Protein AF-A0A9P4GXM2-F1 (afdb_monomer)

Mean predicted aligned error: 8.44 Å

Secondary structure (DSSP, 8-state):
---------TTS-EEEE--SSEEETTS-EEEEEE---SSEEEEEEEEEETTEEEEEEEEEEEEE--SEEEE---TTSPP-SS-EEEEEEETTT--EEEPPPBEEE--GGGTT-----------

Organism: NCBI:txid210430

Radius of gyration: 17.6 Å; Cα contacts (8 Å, |Δi|>4): 258; chains: 1; bounding box: 32×28×76 Å

Solvent-accessible surface area (backbone atoms only — not comparable to full-atom values): 7229 Å² total; per-residue (Å²): 133,82,81,78,68,81,75,70,77,71,69,52,47,49,45,70,30,61,64,71,38,68,46,48,29,55,34,81,40,73,37,29,34,47,61,53,56,90,50,35,27,29,33,34,36,31,39,39,55,94,96,57,66,41,84,73,48,76,77,43,69,74,35,77,46,72,33,64,48,80,44,59,43,57,72,82,58,72,74,45,71,56,39,33,35,41,38,40,32,34,74,79,82,70,48,65,35,64,33,48,44,18,11,33,34,81,53,74,77,39,75,80,71,75,80,73,82,84,77,85,85,84,137

Foldseek 3Di:
DDPPDPPPPLQEFAWPPDDLEADEALDKDKTFTDQSDQAFKWKWKWFDDPPDIDTDGTQDDRHGSPGIDIGHHHLPDDFDRFGMKMKMARPPPRDIDIDHTGGHDYDCSSVPVPDDDPPDDDD

Sequence (123 aa):
MGSTVAQWDSSVNHINRPLNEGVPACKAFGISWQPTSNNSVSLTLLRGQLGNNVVVEDLATHIPNSGVFFWTPSATLEADVALYLIQINDDVINQYSYSAQFGISKGPECNGMSTFPASASAT

pLDDT: mean 86.67, std 16.82, range [43.81, 98.5]

Nearest PDB structures (foldseek):
  3qb7-assembly2_C  TM=6.284E-01  e=2.392E-02  Homo sapiens
  3qaz-assembly3_I  TM=5.761E-01  e=4.155E-02  Homo sapiens
  4hkb-assembly5_H  TM=4.730E-01  e=3.456E-02  Homo sapiens
  3qaz-assembly6_R  TM=5.681E-01  e=1.179E-01  Homo sapiens
  5k3x-assembly1_A  TM=4.445E-01  e=1.372E+00  Sinorhizobium meliloti 1021

Structure (mmCIF, N/CA/C/O backbone):
data_AF-A0A9P4GXM2-F1
#
_entry.id   AF-A0A9P4GXM2-F1
#
loop_
_atom_site.group_PDB
_atom_site.id
_atom_site.type_symbol
_atom_site.label_atom_id
_atom_site.label_alt_id
_atom_site.label_comp_id
_atom_site.label_asym_id
_atom_site.label_entity_id
_atom_site.label_seq_id
_atom_site.pdbx_PDB_ins_code
_atom_site.Cartn_x
_atom_site.Cartn_y
_atom_site.Cartn_z
_atom_site.occupancy
_atom_site.B_iso_or_equiv
_atom_site.auth_seq_id
_atom_site.auth_comp_id
_atom_site.auth_asym_id
_atom_site.auth_atom_id
_atom_site.pdbx_PDB_model_num
ATOM 1 N N . MET A 1 1 ? -4.743 10.860 -42.071 1.00 44.31 1 MET A N 1
ATOM 2 C CA . MET A 1 1 ? -4.041 11.575 -40.987 1.00 44.31 1 MET A CA 1
ATOM 3 C C . MET A 1 1 ? -4.446 10.870 -39.710 1.00 44.31 1 MET A C 1
ATOM 5 O O . MET A 1 1 ? -5.626 10.883 -39.388 1.00 44.31 1 MET A O 1
ATOM 9 N N . GLY A 1 2 ? -3.532 10.074 -39.151 1.00 43.81 2 GLY A N 1
ATOM 10 C CA . GLY A 1 2 ? -3.833 9.117 -38.089 1.00 43.81 2 GLY A CA 1
ATOM 11 C C . GLY A 1 2 ? -4.299 9.827 -36.828 1.00 43.81 2 GLY A C 1
ATOM 12 O O . GLY A 1 2 ? -3.663 10.776 -36.380 1.00 43.81 2 GLY A O 1
ATOM 13 N N . SER A 1 3 ? -5.427 9.376 -36.295 1.00 46.41 3 SER A N 1
ATOM 14 C CA . SER A 1 3 ? -5.936 9.785 -34.997 1.00 46.41 3 SER A CA 1
ATOM 15 C C . SER A 1 3 ? -4.891 9.444 -33.938 1.00 46.41 3 SER A C 1
ATOM 17 O O . SER A 1 3 ? -4.677 8.274 -33.628 1.00 46.41 3 SER A O 1
A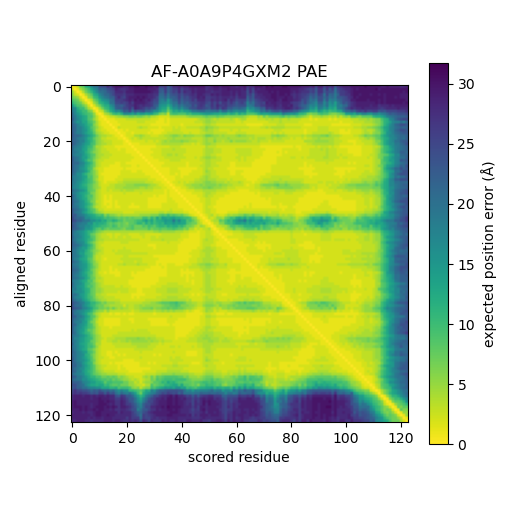TOM 19 N N . THR A 1 4 ? -4.222 10.463 -33.404 1.00 49.31 4 THR A N 1
ATOM 20 C CA . THR A 1 4 ? -3.421 10.349 -32.188 1.00 49.31 4 THR A CA 1
ATOM 21 C C . THR A 1 4 ? -4.388 10.049 -31.052 1.00 49.31 4 THR A C 1
ATOM 23 O O . THR A 1 4 ? -4.954 10.956 -30.444 1.00 49.31 4 THR A O 1
ATOM 26 N N . VAL A 1 5 ? -4.654 8.767 -30.805 1.00 53.03 5 VAL A N 1
ATOM 27 C CA . VAL A 1 5 ? -5.203 8.358 -29.517 1.00 53.03 5 VAL A CA 1
ATOM 28 C C . VAL A 1 5 ? -4.189 8.813 -28.479 1.00 53.03 5 VAL A C 1
ATOM 30 O O . VAL A 1 5 ? -3.000 8.526 -28.614 1.00 53.03 5 VAL A O 1
ATOM 33 N N . ALA A 1 6 ? -4.637 9.602 -27.504 1.00 46.78 6 ALA A N 1
ATOM 34 C CA . ALA A 1 6 ? -3.842 9.893 -26.327 1.00 46.78 6 ALA A CA 1
ATOM 35 C C . ALA A 1 6 ? -3.369 8.542 -25.785 1.00 46.78 6 ALA A C 1
ATOM 37 O O . ALA A 1 6 ? -4.177 7.712 -25.364 1.00 46.78 6 ALA A O 1
ATOM 38 N N . GLN A 1 7 ? -2.073 8.286 -25.931 1.00 45.31 7 GLN A N 1
ATOM 39 C CA . GLN A 1 7 ? -1.412 7.119 -25.393 1.00 45.31 7 GLN A CA 1
ATOM 40 C C . GLN A 1 7 ? -1.469 7.336 -23.884 1.00 45.31 7 GLN A C 1
ATOM 42 O O . GLN A 1 7 ? -0.640 8.056 -23.335 1.00 45.31 7 GLN A O 1
ATOM 47 N N . TRP A 1 8 ? -2.537 6.847 -23.244 1.00 46.28 8 TRP A N 1
ATOM 48 C CA . TRP A 1 8 ? -2.595 6.748 -21.793 1.00 46.28 8 TRP A CA 1
ATOM 49 C C . TRP A 1 8 ? -1.273 6.127 -21.381 1.00 46.28 8 TRP A C 1
ATOM 51 O O . TRP A 1 8 ? -0.924 5.066 -21.895 1.00 46.28 8 TRP A O 1
ATOM 61 N N . ASP A 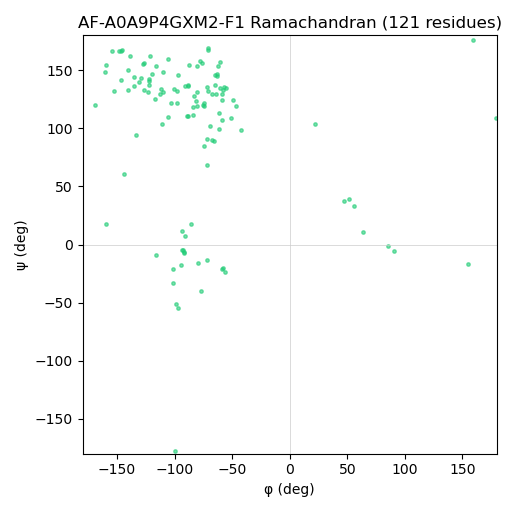1 9 ? -0.514 6.863 -20.580 1.00 55.72 9 ASP A N 1
ATOM 62 C CA . ASP A 1 9 ? 0.745 6.444 -19.993 1.00 55.72 9 ASP A CA 1
ATOM 63 C C . ASP A 1 9 ? 0.598 4.994 -19.503 1.00 55.72 9 ASP A C 1
ATOM 65 O O . ASP A 1 9 ? 0.019 4.721 -18.455 1.00 55.72 9 ASP A O 1
ATOM 69 N N . SER A 1 10 ? 1.073 4.047 -20.310 1.00 61.25 10 SER A N 1
ATOM 70 C CA . SER A 1 10 ? 1.103 2.626 -19.980 1.00 61.25 10 SER A CA 1
ATOM 71 C C . SER A 1 10 ? 2.362 2.281 -19.182 1.00 61.25 10 SER A C 1
ATOM 73 O O . SER A 1 10 ? 2.778 1.126 -19.168 1.00 61.25 10 SER A O 1
ATOM 75 N N . SER A 1 11 ? 3.020 3.287 -18.607 1.00 72.81 11 SER A N 1
ATOM 76 C CA . SER A 1 11 ? 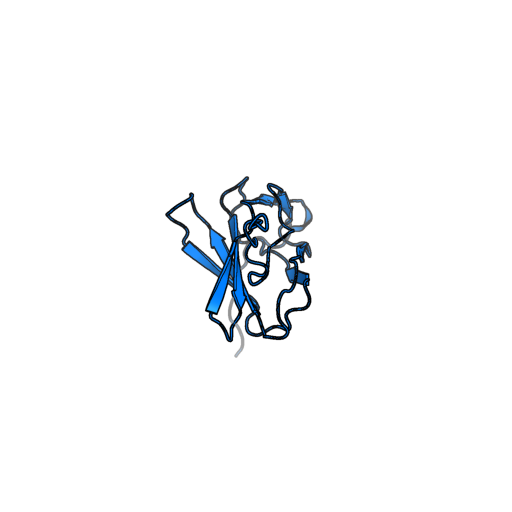4.311 3.187 -17.929 1.00 72.81 11 SER A CA 1
ATOM 77 C C . SER A 1 11 ? 4.142 3.162 -16.410 1.00 72.81 11 SER A C 1
ATOM 79 O O . SER A 1 11 ? 5.001 2.612 -15.725 1.00 72.81 11 SER A O 1
ATOM 81 N N . VAL A 1 12 ? 3.014 3.649 -15.880 1.00 88.31 12 VAL A N 1
ATOM 82 C CA . VAL A 1 12 ? 2.725 3.645 -14.438 1.00 88.31 12 VAL A CA 1
ATOM 83 C C . VAL A 1 12 ? 2.037 2.368 -13.945 1.00 88.31 12 VAL A C 1
ATOM 85 O O . VAL A 1 12 ? 1.068 1.881 -14.528 1.00 88.31 12 VAL A O 1
ATOM 88 N N . ASN A 1 13 ? 2.486 1.869 -12.793 1.00 93.19 13 ASN A N 1
ATOM 89 C CA . ASN A 1 13 ? 1.871 0.733 -12.106 1.00 93.19 13 ASN A CA 1
ATOM 90 C C . ASN A 1 13 ? 0.524 1.144 -11.478 1.00 93.19 13 ASN A C 1
ATOM 92 O O . ASN A 1 13 ? 0.478 1.630 -10.349 1.00 93.19 13 ASN A O 1
ATOM 96 N N . HIS A 1 14 ? -0.583 0.989 -12.207 1.00 95.31 14 HIS A N 1
ATOM 97 C CA . HIS A 1 14 ? -1.902 1.434 -11.745 1.00 95.31 14 HIS A CA 1
ATOM 98 C C . HIS A 1 14 ? -2.468 0.499 -10.667 1.00 95.31 14 HIS A C 1
ATOM 100 O O . HIS A 1 14 ? -2.696 -0.682 -10.927 1.00 95.31 14 HIS A O 1
ATOM 106 N N . ILE A 1 15 ? -2.725 1.030 -9.469 1.00 96.69 15 ILE A N 1
ATOM 107 C CA . ILE A 1 15 ? -3.288 0.268 -8.346 1.00 96.69 15 ILE A CA 1
ATOM 108 C C . ILE A 1 15 ? -4.785 0.020 -8.571 1.00 96.69 15 ILE A C 1
ATOM 110 O O . ILE A 1 15 ? -5.582 0.949 -8.651 1.00 96.69 15 ILE A O 1
ATOM 114 N N . ASN A 1 16 ? -5.174 -1.254 -8.625 1.00 96.12 16 ASN A N 1
ATOM 115 C CA . ASN A 1 16 ? -6.556 -1.701 -8.804 1.00 96.12 16 ASN A CA 1
ATOM 116 C C . ASN A 1 16 ? -7.270 -1.994 -7.482 1.00 96.12 16 ASN A C 1
ATOM 118 O O . ASN A 1 16 ? -8.489 -2.122 -7.482 1.00 96.12 16 ASN A O 1
ATOM 122 N N . ARG A 1 17 ? -6.534 -2.167 -6.377 1.00 97.25 17 ARG A N 1
ATOM 123 C CA . ARG A 1 17 ? -7.104 -2.410 -5.049 1.00 97.25 17 ARG A CA 1
ATOM 124 C C . ARG A 1 17 ? -6.157 -1.902 -3.962 1.00 97.25 17 ARG A C 1
ATOM 126 O O . ARG A 1 17 ? -4.974 -2.251 -4.027 1.00 97.25 17 ARG A O 1
ATOM 133 N N . PRO A 1 18 ? -6.635 -1.139 -2.962 1.00 96.50 18 PRO A N 1
ATOM 134 C CA . PRO A 1 18 ? -8.035 -0.874 -2.582 1.00 96.50 18 PRO A CA 1
ATOM 135 C C . PRO A 1 18 ? -8.786 0.151 -3.450 1.00 96.50 18 PRO A C 1
ATOM 137 O O . PRO A 1 18 ? -8.174 0.990 -4.108 1.00 96.50 18 PRO A O 1
ATOM 140 N N . LEU A 1 19 ? -10.127 0.077 -3.430 1.00 92.94 19 LEU A N 1
ATOM 141 C CA . LEU A 1 19 ? -11.039 0.976 -4.159 1.00 92.94 19 LEU A CA 1
ATOM 142 C C . LEU A 1 19 ? 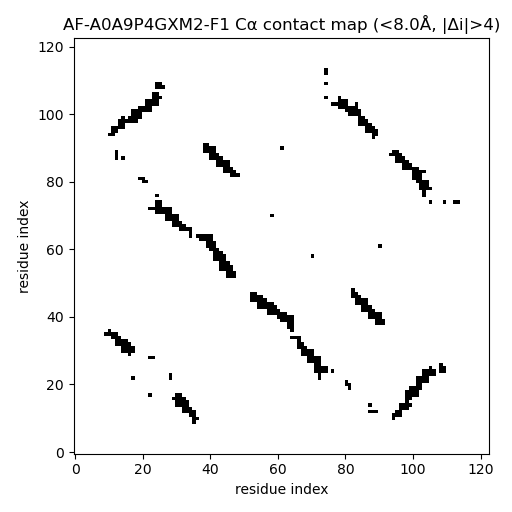-12.188 1.479 -3.274 1.00 92.94 19 LEU A C 1
ATOM 144 O O . LEU A 1 19 ? -13.221 0.816 -3.198 1.00 92.94 19 LEU A O 1
ATOM 148 N N . ASN A 1 20 ? -12.042 2.656 -2.650 1.00 91.75 20 ASN A N 1
ATOM 149 C CA . ASN A 1 20 ? -13.100 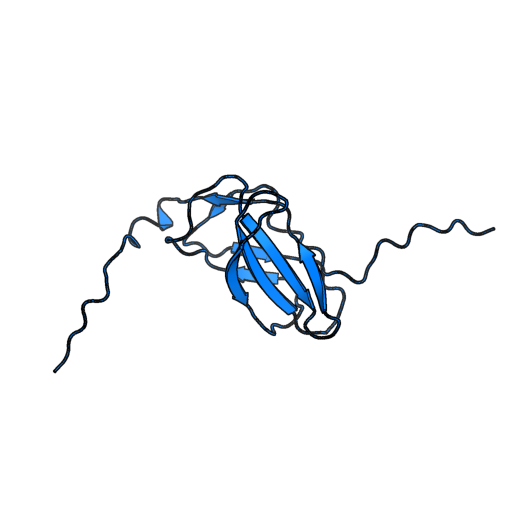3.290 -1.840 1.00 91.75 20 ASN A CA 1
ATOM 150 C C . ASN A 1 20 ? -13.771 2.306 -0.858 1.00 91.75 20 ASN A C 1
ATOM 152 O O . ASN A 1 20 ? -14.988 2.323 -0.672 1.00 91.75 20 ASN A O 1
ATOM 156 N N . GLU A 1 21 ? -12.977 1.399 -0.283 1.00 94.50 21 GLU A N 1
ATOM 157 C CA . GLU A 1 21 ? -13.443 0.286 0.545 1.00 94.50 21 GLU A CA 1
ATOM 158 C C . GLU A 1 21 ? -12.840 0.347 1.952 1.00 94.50 21 GLU A C 1
ATOM 160 O O . GLU A 1 21 ? -11.841 1.025 2.197 1.00 94.50 21 GLU A O 1
ATOM 165 N N . GLY A 1 22 ? -13.452 -0.378 2.887 1.00 95.69 22 GLY A N 1
ATOM 166 C CA . GLY A 1 22 ? -12.888 -0.597 4.213 1.00 95.69 22 GLY A CA 1
ATOM 167 C C . GLY A 1 22 ? -11.905 -1.764 4.190 1.00 95.69 22 GLY A C 1
ATOM 168 O O . GLY A 1 22 ? -12.311 -2.917 4.043 1.00 95.69 22 GLY A O 1
ATOM 169 N N . VAL A 1 23 ? -10.618 -1.479 4.364 1.00 96.81 23 VAL A N 1
ATOM 170 C CA . VAL A 1 23 ? -9.572 -2.493 4.510 1.00 96.81 23 VAL A CA 1
ATOM 171 C C . VAL A 1 23 ? -9.561 -2.985 5.966 1.00 96.81 23 VAL A C 1
ATOM 173 O O . VAL A 1 23 ? -9.437 -2.165 6.880 1.00 96.81 23 VAL A O 1
ATOM 176 N N . PRO A 1 24 ? -9.718 -4.296 6.223 1.00 96.19 24 PRO A N 1
ATOM 177 C CA . PRO A 1 24 ? -9.821 -4.816 7.582 1.00 96.19 24 PRO A CA 1
ATOM 178 C C . PRO A 1 24 ? -8.457 -4.812 8.274 1.00 96.19 24 PRO A C 1
ATOM 180 O O . PRO A 1 24 ? -7.517 -5.464 7.819 1.00 96.19 24 PRO A O 1
ATOM 183 N N . ALA A 1 25 ? -8.357 -4.114 9.401 1.00 96.31 25 ALA A N 1
ATOM 184 C CA . ALA A 1 25 ? -7.209 -4.240 10.285 1.00 96.31 25 ALA A CA 1
ATOM 185 C C . ALA A 1 25 ? -7.104 -5.667 10.840 1.00 96.31 25 ALA A C 1
ATOM 187 O O . ALA A 1 25 ? -8.094 -6.386 10.952 1.00 96.31 25 ALA A O 1
ATOM 188 N N . CYS A 1 26 ? -5.888 -6.079 11.193 1.00 95.25 26 CYS A N 1
ATOM 189 C CA . CYS A 1 26 ? -5.590 -7.386 11.784 1.00 95.25 26 CYS A CA 1
ATOM 190 C C . CYS A 1 26 ? -5.893 -8.592 10.873 1.00 95.25 26 CYS A C 1
ATOM 192 O O . CYS A 1 26 ? -5.827 -9.737 11.320 1.00 95.25 26 CYS A O 1
ATOM 194 N N . LYS A 1 27 ? -6.186 -8.361 9.587 1.00 94.56 27 LYS A N 1
ATOM 195 C CA . LYS A 1 27 ? -6.447 -9.405 8.596 1.00 94.56 27 LYS A CA 1
ATOM 196 C C . LYS A 1 27 ? -5.629 -9.164 7.333 1.00 94.56 27 LYS A C 1
ATOM 198 O O . LYS A 1 27 ? -5.510 -8.036 6.871 1.00 94.56 27 LYS A O 1
ATOM 203 N N . ALA A 1 28 ? -5.100 -10.242 6.758 1.00 96.75 28 ALA A N 1
ATOM 204 C CA . ALA A 1 28 ? -4.385 -10.162 5.493 1.00 96.75 28 ALA A CA 1
ATOM 205 C C . ALA A 1 28 ? -5.290 -9.585 4.391 1.00 96.75 28 ALA A C 1
ATOM 207 O O . ALA A 1 28 ? -6.407 -10.059 4.156 1.00 96.75 28 ALA A O 1
ATOM 208 N N . PHE A 1 29 ? -4.772 -8.578 3.704 1.00 97.56 29 PHE A N 1
ATOM 209 C CA . PHE A 1 29 ? -5.404 -7.863 2.615 1.00 97.56 29 PHE A CA 1
ATOM 210 C C . PHE A 1 29 ? -4.481 -7.870 1.396 1.00 97.56 29 PHE A C 1
ATOM 212 O O . PHE A 1 29 ? -3.284 -7.607 1.505 1.00 97.56 29 PHE A O 1
ATOM 219 N N . GLY A 1 30 ? -5.044 -8.197 0.233 1.00 98.12 30 GLY A N 1
ATOM 220 C CA . GLY A 1 30 ? -4.321 -8.180 -1.035 1.00 98.12 30 GLY A CA 1
ATOM 221 C C . GLY A 1 30 ? -4.399 -6.802 -1.681 1.00 98.12 30 GLY A C 1
ATOM 222 O O . GLY A 1 30 ? -5.461 -6.408 -2.161 1.00 98.12 30 GLY A O 1
ATOM 223 N N . ILE A 1 31 ? -3.271 -6.103 -1.714 1.00 98.44 31 ILE A N 1
ATOM 224 C CA . ILE A 1 31 ? -3.054 -4.919 -2.545 1.00 98.44 31 ILE A CA 1
ATOM 225 C C . ILE A 1 31 ? -2.720 -5.421 -3.948 1.00 98.44 31 ILE A C 1
ATOM 227 O O . ILE A 1 31 ? -1.880 -6.308 -4.090 1.00 98.44 31 ILE A O 1
ATOM 231 N N . SER A 1 32 ? -3.369 -4.878 -4.976 1.00 98.12 32 SER A N 1
ATOM 232 C CA . SER A 1 32 ? -3.152 -5.315 -6.360 1.00 98.12 32 SER A CA 1
ATOM 233 C C . SER A 1 32 ? -3.018 -4.144 -7.315 1.00 98.12 32 SER A C 1
ATOM 235 O O . SER A 1 32 ? -3.733 -3.150 -7.178 1.00 98.12 32 SER A O 1
ATOM 237 N N . TRP A 1 33 ? -2.156 -4.291 -8.311 1.00 97.38 33 TRP A N 1
ATOM 238 C CA . TRP A 1 33 ? -1.902 -3.303 -9.355 1.00 97.38 33 TRP A CA 1
ATOM 239 C C . TRP A 1 33 ? -1.595 -3.996 -10.683 1.00 97.38 33 TRP A C 1
ATOM 241 O O . TRP A 1 33 ? -1.330 -5.196 -10.714 1.00 97.38 33 TRP A O 1
ATOM 251 N N . GLN A 1 34 ? -1.603 -3.232 -11.773 1.00 96.62 34 GLN A N 1
ATOM 252 C CA . GLN A 1 34 ? -1.173 -3.683 -13.092 1.00 96.62 34 GLN A CA 1
ATOM 253 C C . GLN A 1 34 ? 0.335 -3.421 -13.259 1.00 96.62 34 GLN A C 1
ATOM 255 O O . GLN A 1 34 ? 0.716 -2.254 -13.364 1.00 96.62 34 GLN A O 1
ATOM 260 N N . PRO A 1 35 ? 1.201 -4.452 -13.303 1.00 95.31 35 PRO A N 1
ATOM 261 C CA . PRO A 1 35 ? 2.626 -4.262 -13.559 1.00 95.31 35 PRO A CA 1
ATOM 262 C C . PRO A 1 35 ? 2.874 -3.710 -14.962 1.00 95.31 35 PRO A C 1
ATOM 264 O O . PRO A 1 35 ? 2.285 -4.196 -15.934 1.00 95.31 35 PRO A O 1
ATOM 267 N N . THR A 1 36 ? 3.776 -2.738 -15.076 1.00 94.38 36 THR A N 1
ATOM 268 C CA . THR A 1 36 ? 4.188 -2.132 -16.356 1.00 94.38 36 THR A CA 1
ATOM 269 C C . THR A 1 36 ? 5.662 -2.364 -16.699 1.00 94.38 36 THR A C 1
ATOM 271 O O . THR A 1 36 ? 6.082 -2.089 -17.823 1.00 94.38 36 THR A O 1
ATOM 274 N N . SER A 1 37 ? 6.453 -2.900 -15.764 1.00 91.69 37 SER A N 1
ATOM 275 C CA . SER A 1 37 ? 7.895 -3.131 -15.904 1.00 91.69 37 SER A CA 1
ATOM 276 C C . SER A 1 37 ? 8.343 -4.387 -15.142 1.00 91.69 37 SER A C 1
ATOM 278 O O . SER A 1 37 ? 7.626 -4.891 -14.279 1.00 91.69 37 SER A O 1
ATOM 280 N N . ASN A 1 38 ? 9.562 -4.861 -15.420 1.00 93.44 38 ASN A N 1
ATOM 281 C CA . ASN A 1 38 ? 10.222 -5.917 -14.636 1.00 93.44 38 ASN A CA 1
ATOM 282 C C . ASN A 1 38 ? 11.094 -5.358 -13.495 1.00 93.44 38 ASN A C 1
ATOM 284 O O . ASN A 1 38 ? 11.853 -6.109 -12.880 1.00 93.44 38 ASN A O 1
ATOM 288 N N . ASN A 1 39 ? 11.043 -4.047 -13.247 1.00 95.06 39 ASN A N 1
ATOM 289 C CA . ASN A 1 39 ? 11.813 -3.419 -12.178 1.00 95.06 39 ASN A CA 1
ATOM 290 C C . ASN A 1 39 ? 11.242 -3.817 -10.812 1.00 95.06 39 ASN A C 1
ATOM 292 O O . ASN A 1 39 ? 10.140 -4.358 -10.718 1.00 95.06 39 ASN A O 1
ATOM 296 N N . SER A 1 40 ? 11.981 -3.547 -9.742 1.00 97.38 40 SER A N 1
ATOM 297 C CA . SER A 1 40 ? 11.412 -3.637 -8.402 1.00 97.38 40 SER A CA 1
ATOM 298 C C . SER A 1 40 ? 10.516 -2.435 -8.109 1.00 97.38 40 SER A C 1
ATOM 300 O O . SER A 1 40 ? 10.654 -1.367 -8.716 1.00 97.38 40 SER A O 1
ATOM 302 N N . VAL A 1 41 ? 9.588 -2.628 -7.177 1.00 98.19 41 VAL A N 1
ATOM 303 C CA . VAL A 1 41 ? 8.694 -1.578 -6.696 1.00 98.19 41 VAL A CA 1
ATOM 304 C C . VAL A 1 41 ? 8.739 -1.470 -5.179 1.00 98.19 41 VAL A C 1
ATOM 306 O O . VAL A 1 41 ? 9.009 -2.444 -4.471 1.00 98.19 41 VAL A O 1
ATOM 309 N N . SER A 1 42 ? 8.391 -0.286 -4.689 1.00 98.44 42 SER A N 1
ATOM 310 C CA . SER A 1 42 ? 8.201 0.002 -3.270 1.00 98.44 42 SER A CA 1
ATOM 311 C C . SER A 1 42 ? 6.786 0.530 -3.026 1.00 98.44 42 SER A C 1
ATOM 313 O O . SER A 1 42 ? 6.245 1.281 -3.841 1.00 98.44 42 SER A O 1
ATOM 315 N N . LEU A 1 43 ? 6.172 0.104 -1.922 1.00 98.50 43 LEU A N 1
ATOM 316 C CA . LEU A 1 43 ? 4.809 0.440 -1.514 1.00 98.50 43 LEU A CA 1
ATOM 317 C C . LEU A 1 43 ? 4.854 1.215 -0.199 1.00 98.50 43 LEU A C 1
ATOM 319 O O . LEU A 1 43 ? 5.356 0.703 0.801 1.00 98.50 43 LEU A O 1
ATOM 323 N N . THR A 1 44 ? 4.254 2.399 -0.177 1.00 98.31 44 THR A N 1
ATOM 324 C CA . THR A 1 44 ? 4.188 3.256 1.013 1.00 98.31 44 THR A CA 1
ATOM 325 C C . THR A 1 44 ? 2.734 3.564 1.346 1.00 98.31 44 THR A C 1
ATOM 327 O O . THR A 1 44 ? 1.950 3.958 0.478 1.00 98.31 44 THR A O 1
ATOM 330 N N . LEU A 1 45 ? 2.366 3.393 2.615 1.00 98.06 45 LEU A N 1
ATOM 331 C CA . LEU A 1 45 ? 1.075 3.802 3.148 1.00 98.06 45 LEU A CA 1
ATOM 332 C C . LEU A 1 45 ? 1.122 5.282 3.513 1.00 98.06 45 LEU A C 1
ATOM 334 O O . LEU A 1 45 ? 1.981 5.732 4.274 1.00 98.06 45 LEU A O 1
ATOM 338 N N . LEU A 1 46 ? 0.151 6.028 3.008 1.00 96.62 46 LEU A N 1
ATOM 339 C CA . LEU A 1 46 ? -0.049 7.436 3.302 1.00 96.62 46 LEU A CA 1
ATOM 340 C C . LEU A 1 46 ? -1.387 7.634 4.014 1.00 96.62 46 LEU A C 1
ATOM 342 O O . LEU A 1 46 ? -2.337 6.873 3.805 1.00 96.62 46 LEU A O 1
ATOM 346 N N . ARG A 1 47 ? -1.485 8.701 4.809 1.00 94.56 47 ARG A N 1
ATOM 347 C CA . ARG A 1 47 ? -2.755 9.171 5.365 1.00 94.56 47 ARG A CA 1
ATOM 348 C C . ARG A 1 47 ? -2.877 10.682 5.247 1.00 94.56 47 ARG A C 1
ATOM 350 O O . ARG A 1 47 ? -1.932 11.405 5.552 1.00 94.56 47 ARG A O 1
ATOM 357 N N . GLY A 1 48 ? -4.047 11.162 4.850 1.00 89.12 48 GLY A N 1
ATOM 358 C CA . GLY A 1 48 ? -4.354 12.584 4.824 1.00 89.12 48 GLY A CA 1
ATOM 359 C C . GLY A 1 48 ? -5.500 12.948 3.892 1.00 89.12 48 GLY A C 1
ATOM 360 O O . GLY A 1 48 ? -6.080 12.117 3.192 1.00 89.12 48 GLY A O 1
ATOM 361 N N . GLN A 1 49 ? -5.842 14.233 3.914 1.00 82.19 49 GLN A N 1
ATOM 362 C CA . GLN A 1 49 ? -6.742 14.819 2.928 1.00 82.19 49 GLN A CA 1
ATOM 363 C C . GLN A 1 49 ? -5.964 15.115 1.643 1.00 82.19 49 GLN A C 1
ATOM 365 O O . GLN A 1 49 ? -4.758 15.364 1.683 1.00 82.19 49 GLN A O 1
ATOM 370 N N . LEU A 1 50 ? -6.660 15.129 0.501 1.00 72.94 50 LEU A N 1
ATOM 371 C CA . LEU A 1 50 ? -6.051 15.445 -0.793 1.00 72.94 50 LEU A CA 1
ATOM 372 C C . LEU A 1 50 ? -5.217 16.734 -0.707 1.00 72.94 50 LEU A C 1
ATOM 374 O O . LEU A 1 50 ? -5.718 17.782 -0.306 1.00 72.94 50 LEU A O 1
ATOM 378 N N . GLY A 1 51 ? -3.938 16.637 -1.078 1.00 74.50 51 GLY A N 1
ATOM 379 C CA . GLY A 1 51 ? -2.981 17.747 -1.027 1.00 74.50 51 GLY A CA 1
ATOM 380 C C . GLY A 1 51 ? -2.194 17.885 0.282 1.00 74.50 51 GLY A C 1
ATOM 381 O O . GLY A 1 51 ? -1.280 18.701 0.333 1.00 74.50 51 GLY A O 1
ATOM 382 N N . ASN A 1 52 ? -2.493 17.091 1.316 1.00 85.88 52 ASN A N 1
ATOM 383 C CA . ASN A 1 52 ? -1.756 17.080 2.583 1.00 85.88 52 ASN A CA 1
ATOM 384 C C . ASN A 1 52 ? -1.669 15.658 3.167 1.00 85.88 52 ASN A C 1
ATOM 386 O O . ASN A 1 52 ? -2.197 15.368 4.242 1.00 85.88 52 ASN A O 1
ATOM 390 N N . ASN A 1 53 ? -1.039 14.760 2.410 1.00 88.50 53 ASN A N 1
ATOM 391 C CA . ASN A 1 53 ? -0.802 13.384 2.831 1.00 88.50 53 ASN A CA 1
ATOM 392 C C . ASN A 1 53 ? 0.548 13.272 3.543 1.00 88.50 53 ASN A C 1
ATOM 394 O O . ASN A 1 53 ? 1.548 13.801 3.059 1.00 88.50 53 ASN A O 1
ATOM 398 N N . VAL A 1 54 ? 0.581 12.537 4.651 1.00 94.12 54 VAL A N 1
ATOM 399 C CA . VAL A 1 54 ? 1.812 12.177 5.362 1.00 94.12 54 VAL A CA 1
ATOM 400 C C . VAL A 1 54 ? 2.100 10.691 5.206 1.00 94.12 54 VAL A C 1
ATOM 402 O O . VAL A 1 54 ? 1.178 9.879 5.099 1.00 94.12 54 VAL A O 1
ATOM 405 N N . VAL A 1 55 ? 3.384 10.336 5.202 1.00 95.88 55 VAL A N 1
ATOM 406 C CA . VAL A 1 55 ? 3.818 8.936 5.241 1.00 95.88 55 VAL A CA 1
ATOM 407 C C . VAL A 1 55 ? 3.463 8.342 6.599 1.00 95.88 55 VAL A C 1
ATOM 409 O O . VAL A 1 55 ? 3.768 8.932 7.634 1.00 95.88 55 VAL A O 1
ATOM 412 N N . VAL A 1 56 ? 2.803 7.185 6.581 1.00 96.38 56 VAL A N 1
ATOM 413 C CA . VAL A 1 56 ? 2.452 6.415 7.780 1.00 96.38 56 VAL A CA 1
ATOM 414 C C . VAL A 1 56 ? 3.478 5.314 8.007 1.00 96.38 56 VAL A C 1
ATOM 416 O O . VAL A 1 56 ? 4.064 5.241 9.082 1.00 96.38 56 VAL A O 1
ATOM 419 N N . GLU A 1 57 ? 3.696 4.472 6.998 1.00 96.62 57 GLU A N 1
ATOM 420 C CA . GLU A 1 57 ? 4.664 3.375 7.033 1.00 96.62 57 GLU A CA 1
ATOM 421 C C . GLU A 1 57 ? 5.042 2.932 5.614 1.00 96.62 57 GLU A C 1
ATOM 423 O O . GLU A 1 57 ? 4.253 3.074 4.677 1.00 96.62 57 GLU A O 1
ATOM 428 N N . ASP A 1 58 ? 6.232 2.354 5.466 1.00 97.94 58 ASP A N 1
ATOM 429 C CA . ASP A 1 58 ? 6.603 1.616 4.261 1.00 97.94 58 ASP A CA 1
ATOM 430 C C . ASP A 1 58 ? 6.083 0.183 4.376 1.00 97.94 58 ASP A C 1
ATOM 432 O O . ASP A 1 58 ? 6.455 -0.563 5.282 1.00 97.94 58 ASP A O 1
ATOM 436 N N . LEU A 1 59 ? 5.201 -0.203 3.455 1.00 98.00 59 LEU A N 1
ATOM 437 C CA . LEU A 1 59 ? 4.582 -1.527 3.435 1.00 98.00 59 LEU A CA 1
ATOM 438 C C . LEU A 1 59 ? 5.550 -2.583 2.904 1.00 98.00 59 LEU A C 1
ATOM 440 O O . LEU A 1 59 ? 5.582 -3.711 3.394 1.00 98.00 59 LEU A O 1
ATOM 444 N N . ALA A 1 60 ? 6.315 -2.213 1.879 1.00 97.88 60 ALA A N 1
ATOM 445 C CA . ALA A 1 60 ? 7.336 -3.046 1.270 1.00 97.88 60 ALA A CA 1
ATOM 446 C C . ALA A 1 60 ? 8.324 -2.182 0.485 1.00 97.88 60 ALA A C 1
ATOM 448 O O . ALA A 1 60 ? 7.935 -1.178 -0.110 1.00 97.88 60 ALA A O 1
ATOM 449 N N . THR A 1 61 ? 9.579 -2.612 0.418 1.00 97.81 61 THR A N 1
ATOM 450 C CA . THR A 1 61 ? 10.618 -1.955 -0.381 1.00 97.81 61 THR A CA 1
ATOM 451 C C . THR A 1 61 ? 11.333 -2.972 -1.259 1.00 97.81 61 THR A C 1
ATOM 453 O O . THR A 1 61 ? 11.536 -4.117 -0.848 1.00 97.81 61 THR A O 1
ATOM 456 N N . HIS A 1 62 ? 11.695 -2.564 -2.478 1.00 97.62 62 HIS A N 1
ATOM 457 C CA . HIS A 1 62 ? 12.446 -3.383 -3.435 1.00 97.62 62 HIS A CA 1
ATOM 458 C C . HIS A 1 62 ? 11.853 -4.779 -3.695 1.00 97.62 62 HIS A C 1
ATOM 460 O O . HIS A 1 62 ? 12.583 -5.764 -3.844 1.00 97.62 62 HIS A O 1
ATOM 466 N N . ILE A 1 63 ? 10.524 -4.883 -3.770 1.00 98.12 63 ILE A N 1
ATOM 467 C CA . ILE A 1 63 ? 9.853 -6.151 -4.073 1.00 98.12 63 ILE A CA 1
ATOM 468 C C . ILE A 1 63 ? 9.717 -6.361 -5.585 1.00 98.12 63 ILE A C 1
ATOM 470 O O . ILE A 1 63 ? 9.656 -5.389 -6.341 1.00 98.12 63 ILE A O 1
ATOM 474 N N . PRO A 1 64 ? 9.622 -7.616 -6.061 1.00 97.81 64 PRO A N 1
ATOM 475 C CA . PRO A 1 64 ? 9.291 -7.882 -7.455 1.00 97.81 64 PRO A CA 1
ATOM 476 C C . PRO A 1 64 ? 7.959 -7.232 -7.845 1.00 97.81 64 PRO A C 1
ATOM 478 O O . PRO A 1 64 ? 6.966 -7.366 -7.122 1.00 97.81 64 PRO A O 1
ATOM 481 N N . ASN A 1 65 ? 7.916 -6.596 -9.019 1.00 96.56 65 ASN A N 1
ATOM 482 C CA . ASN A 1 65 ? 6.705 -6.015 -9.598 1.00 96.56 65 ASN A CA 1
ATOM 483 C C . ASN A 1 65 ? 5.733 -7.103 -10.098 1.00 96.56 65 ASN A C 1
ATOM 485 O O . ASN A 1 65 ? 5.542 -7.318 -11.291 1.00 96.56 65 ASN A O 1
ATOM 489 N N . SER A 1 66 ? 5.162 -7.850 -9.156 1.00 96.69 66 SER A N 1
ATOM 490 C CA . SER A 1 66 ? 4.350 -9.047 -9.409 1.00 96.69 66 SER A CA 1
ATOM 491 C C . SER A 1 66 ? 2.850 -8.769 -9.549 1.00 96.69 66 SER A C 1
ATOM 493 O O . SER A 1 66 ? 2.094 -9.673 -9.896 1.00 96.69 66 SER A O 1
ATOM 495 N N . GLY A 1 67 ? 2.412 -7.534 -9.285 1.00 97.12 67 GLY A N 1
ATOM 496 C CA . GLY A 1 67 ? 1.007 -7.120 -9.366 1.00 97.12 67 GLY A CA 1
ATOM 497 C C . GLY A 1 67 ? 0.189 -7.400 -8.107 1.00 97.12 67 GLY A C 1
ATOM 498 O O . GLY A 1 67 ? -0.993 -7.058 -8.062 1.00 97.12 67 GLY A O 1
ATOM 499 N N . VAL A 1 68 ? 0.788 -8.008 -7.079 1.00 98.00 68 VAL A N 1
ATOM 500 C CA . VAL A 1 68 ? 0.118 -8.285 -5.807 1.00 98.00 68 VAL A CA 1
ATOM 501 C C . VAL A 1 68 ? 1.081 -8.200 -4.627 1.00 98.00 68 VAL A C 1
ATOM 503 O O . VAL A 1 68 ? 2.226 -8.642 -4.694 1.00 98.00 68 VAL A O 1
ATOM 506 N N . PHE A 1 69 ? 0.594 -7.664 -3.513 1.00 98.38 69 PHE A N 1
ATOM 507 C CA . PHE A 1 69 ? 1.277 -7.675 -2.227 1.00 98.38 69 PHE A CA 1
ATOM 508 C C . PHE A 1 69 ? 0.265 -7.927 -1.110 1.00 98.38 69 PHE A C 1
ATOM 510 O O . PHE A 1 69 ? -0.802 -7.314 -1.081 1.00 98.38 69 PHE A O 1
ATOM 517 N N . PHE A 1 70 ? 0.589 -8.835 -0.191 1.00 98.12 70 PHE A N 1
ATOM 518 C CA . PHE A 1 70 ? -0.255 -9.106 0.968 1.00 98.12 70 PHE A CA 1
ATOM 519 C C . PHE A 1 70 ? 0.258 -8.344 2.178 1.00 98.12 70 PHE A C 1
ATOM 521 O O . PHE A 1 70 ? 1.380 -8.550 2.633 1.00 98.12 70 PHE A O 1
ATOM 528 N N . TRP A 1 71 ? -0.610 -7.507 2.724 1.00 97.31 71 TRP A N 1
ATOM 529 C CA . TRP A 1 71 ? -0.353 -6.698 3.902 1.00 97.31 71 TRP A CA 1
ATOM 530 C C . TRP A 1 71 ? -1.391 -7.013 4.971 1.00 97.31 71 TRP A C 1
ATOM 532 O O . TRP A 1 71 ? -2.556 -7.244 4.661 1.00 97.31 71 TRP A O 1
ATOM 542 N N . THR A 1 72 ? -0.979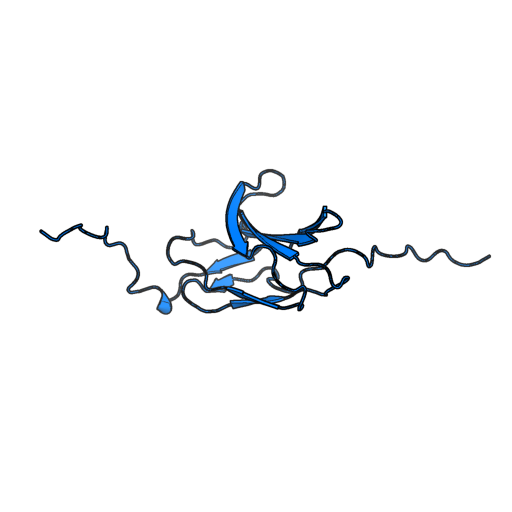 -7.031 6.234 1.00 97.31 72 THR A N 1
ATOM 543 C CA . THR A 1 72 ? -1.903 -7.125 7.370 1.00 97.31 72 THR A CA 1
ATOM 544 C C . THR A 1 72 ? -1.871 -5.785 8.098 1.00 97.31 72 THR A C 1
ATOM 546 O O . THR A 1 72 ? -0.894 -5.530 8.803 1.00 97.31 72 THR A O 1
ATOM 549 N N . PRO A 1 73 ? -2.890 -4.918 7.937 1.00 96.50 73 PRO A N 1
ATOM 550 C CA . PRO A 1 73 ? -2.892 -3.611 8.578 1.00 96.50 73 PRO A CA 1
ATOM 551 C C . PRO A 1 73 ? -2.847 -3.746 10.097 1.00 96.50 73 PRO A C 1
ATOM 553 O O . PRO A 1 73 ? -3.585 -4.544 10.683 1.00 96.50 73 PRO A O 1
ATOM 556 N N . SER A 1 74 ? -1.991 -2.957 10.743 1.00 94.69 74 SER A N 1
ATOM 557 C CA . SER A 1 74 ? -1.837 -3.003 12.196 1.00 94.69 74 SER A CA 1
ATOM 558 C C . SER A 1 74 ? -3.114 -2.562 12.919 1.00 94.69 74 SER A C 1
ATOM 560 O O . SER A 1 74 ? -3.794 -1.619 12.510 1.00 94.69 74 SER A O 1
ATOM 562 N N . ALA A 1 75 ? -3.386 -3.176 14.075 1.00 93.12 75 ALA A N 1
ATOM 563 C CA . ALA A 1 75 ? -4.443 -2.743 14.990 1.00 93.12 75 ALA A CA 1
ATOM 564 C C . ALA A 1 75 ? -4.251 -1.295 15.486 1.00 93.12 75 ALA A C 1
ATOM 566 O O . ALA A 1 75 ? -5.208 -0.669 15.950 1.00 93.12 75 ALA A O 1
ATOM 567 N N . THR A 1 76 ? -3.023 -0.767 15.412 1.00 92.94 76 THR A N 1
ATOM 568 C CA . THR A 1 76 ? -2.667 0.599 15.824 1.00 92.94 76 THR A CA 1
ATOM 569 C C . THR A 1 76 ? -3.037 1.662 14.795 1.00 92.94 76 THR A C 1
ATOM 571 O O . THR A 1 76 ? -3.089 2.834 15.158 1.00 92.94 76 THR A O 1
ATOM 574 N N . LEU A 1 77 ? -3.330 1.287 13.543 1.00 94.44 77 LEU A N 1
ATOM 575 C CA . LEU A 1 77 ? -3.808 2.235 12.537 1.00 94.44 77 LEU A CA 1
ATOM 576 C C . LEU A 1 77 ? -5.149 2.826 12.970 1.00 94.44 77 LEU A C 1
ATOM 578 O O . LEU A 1 77 ? -5.965 2.161 13.615 1.00 94.44 77 LEU A O 1
ATOM 582 N N . GLU A 1 78 ? -5.375 4.094 12.653 1.00 93.00 78 GLU A N 1
ATOM 583 C CA . GLU A 1 78 ? -6.620 4.765 12.999 1.00 93.00 78 GLU A CA 1
ATOM 584 C C . GLU A 1 78 ? -7.755 4.229 12.124 1.00 93.00 78 GLU A C 1
ATOM 586 O O . GLU A 1 78 ? -7.584 4.035 10.922 1.00 93.00 78 GLU A O 1
ATOM 591 N N . ALA A 1 79 ? -8.911 3.956 12.732 1.00 93.88 79 ALA A N 1
ATOM 592 C CA . ALA A 1 79 ? -10.085 3.572 11.961 1.00 93.88 79 ALA A CA 1
ATOM 593 C C . ALA A 1 79 ? -10.607 4.796 11.204 1.00 93.88 79 ALA A C 1
ATOM 595 O O . ALA A 1 79 ? -10.763 5.864 11.793 1.00 93.88 79 ALA A O 1
ATOM 596 N N . ASP A 1 80 ? -10.880 4.636 9.915 1.00 92.25 80 ASP A N 1
ATOM 597 C CA . ASP A 1 80 ? -11.270 5.734 9.035 1.00 92.25 80 ASP A CA 1
ATOM 598 C C . ASP A 1 80 ? -12.100 5.207 7.859 1.00 92.25 80 ASP A C 1
ATOM 600 O O . ASP A 1 80 ? -12.135 4.001 7.608 1.00 92.25 80 ASP A O 1
ATOM 604 N N . VAL A 1 81 ? -12.752 6.106 7.124 1.00 89.81 81 VAL A N 1
ATOM 605 C CA . VAL A 1 81 ? -13.582 5.778 5.960 1.00 89.81 81 VAL A CA 1
ATOM 606 C C . VAL A 1 81 ? -12.854 6.054 4.639 1.00 89.81 81 VAL A C 1
ATOM 608 O O . VAL A 1 81 ? -13.094 5.329 3.677 1.00 89.81 81 VAL A O 1
ATOM 611 N N . ALA A 1 82 ? -11.984 7.071 4.561 1.00 90.88 82 ALA A N 1
ATOM 612 C CA . ALA A 1 82 ? -11.411 7.517 3.283 1.00 90.88 82 ALA A CA 1
ATOM 613 C C . ALA A 1 82 ? -10.101 8.337 3.372 1.00 90.88 82 ALA A C 1
ATOM 615 O O . ALA A 1 82 ? -9.758 9.029 2.416 1.00 90.88 82 ALA A O 1
ATOM 616 N N . LEU A 1 83 ? -9.360 8.322 4.483 1.00 93.81 83 LEU A N 1
ATOM 617 C CA . LEU A 1 83 ? -8.115 9.101 4.596 1.00 93.81 83 LEU A CA 1
ATOM 618 C C . LEU A 1 83 ? -6.839 8.348 4.205 1.00 93.81 83 LEU A C 1
ATOM 620 O O . LEU A 1 83 ? -5.776 8.965 4.207 1.00 93.81 83 LEU A O 1
ATOM 624 N N . TYR A 1 84 ? -6.902 7.056 3.884 1.00 96.44 84 TYR A N 1
ATOM 625 C CA . TYR A 1 84 ? -5.715 6.283 3.515 1.00 96.44 84 TYR A CA 1
ATOM 626 C C . TYR A 1 84 ? -5.530 6.185 2.005 1.00 96.44 84 TYR A C 1
ATOM 628 O O . TYR A 1 84 ? -6.494 6.107 1.243 1.00 96.44 84 TYR A O 1
ATOM 636 N N . LEU A 1 85 ? -4.267 6.172 1.589 1.00 95.75 85 LEU A N 1
ATOM 637 C CA . LEU A 1 85 ? -3.812 6.022 0.210 1.00 95.75 85 LEU A CA 1
ATOM 638 C C . LEU A 1 85 ? -2.571 5.128 0.200 1.00 95.75 85 LEU A C 1
ATOM 640 O O . LEU A 1 85 ? -1.785 5.139 1.145 1.00 95.75 85 LEU A O 1
ATOM 644 N N . ILE A 1 86 ? -2.368 4.386 -0.882 1.00 97.19 86 ILE A N 1
ATOM 645 C CA . ILE A 1 86 ? -1.118 3.668 -1.137 1.00 97.19 86 ILE A CA 1
ATOM 646 C C . ILE A 1 86 ? -0.408 4.357 -2.293 1.00 97.19 86 ILE A C 1
ATOM 648 O O . ILE A 1 86 ? -1.016 4.609 -3.334 1.00 97.19 86 ILE A O 1
ATOM 652 N N . GLN A 1 87 ? 0.875 4.643 -2.106 1.00 97.06 87 GLN A N 1
ATOM 653 C CA . GLN A 1 87 ? 1.788 5.016 -3.176 1.00 97.06 87 GLN A CA 1
ATOM 654 C C . GLN A 1 87 ? 2.571 3.777 -3.601 1.00 97.06 87 GLN A C 1
ATOM 656 O O . GLN A 1 87 ? 3.120 3.077 -2.753 1.00 97.06 87 GLN A O 1
ATOM 661 N N . ILE A 1 88 ? 2.654 3.531 -4.904 1.00 97.81 88 ILE A N 1
ATOM 662 C CA . ILE A 1 88 ? 3.599 2.577 -5.489 1.00 97.81 88 ILE A CA 1
ATOM 663 C C . ILE A 1 88 ? 4.635 3.352 -6.294 1.00 97.81 88 ILE A C 1
ATOM 665 O O . ILE A 1 88 ? 4.266 4.246 -7.053 1.00 97.81 88 ILE A O 1
ATOM 669 N N . ASN A 1 89 ? 5.912 3.022 -6.130 1.00 97.00 89 ASN A N 1
ATOM 670 C CA . ASN A 1 89 ? 7.025 3.608 -6.874 1.00 97.00 89 ASN A CA 1
ATOM 671 C C . ASN A 1 89 ? 7.812 2.514 -7.605 1.00 97.00 89 ASN A C 1
ATOM 673 O O . ASN A 1 89 ? 8.088 1.476 -7.013 1.00 97.00 89 ASN A O 1
ATOM 677 N N . ASP A 1 90 ? 8.192 2.755 -8.859 1.00 96.56 90 ASP A N 1
ATOM 678 C CA . ASP A 1 90 ? 9.203 1.969 -9.575 1.00 96.56 90 ASP A CA 1
ATOM 679 C C . ASP A 1 90 ? 10.598 2.446 -9.156 1.00 96.56 90 ASP A C 1
ATOM 681 O O . ASP A 1 90 ? 10.954 3.612 -9.352 1.00 96.56 90 ASP A O 1
ATOM 685 N N . ASP A 1 91 ? 11.394 1.552 -8.573 1.00 96.12 91 ASP A N 1
ATOM 686 C CA . ASP A 1 91 ? 12.663 1.919 -7.934 1.00 96.12 91 ASP A CA 1
ATOM 687 C C . ASP A 1 91 ? 13.766 2.304 -8.935 1.00 96.12 91 ASP A C 1
ATOM 689 O O . ASP A 1 91 ? 14.796 2.848 -8.538 1.00 96.12 91 ASP A O 1
ATOM 693 N N . VAL A 1 92 ? 13.584 2.014 -10.228 1.00 94.75 92 VAL A N 1
ATOM 694 C CA . VAL A 1 92 ? 14.594 2.268 -11.264 1.00 94.75 92 VAL A CA 1
ATOM 695 C C . VAL A 1 92 ? 14.290 3.564 -12.005 1.00 94.75 92 VAL A C 1
ATOM 697 O O . VAL A 1 92 ? 15.161 4.424 -12.140 1.00 94.75 92 VAL A O 1
ATOM 700 N N . ILE A 1 93 ? 13.057 3.723 -12.488 1.00 92.69 93 ILE A N 1
ATOM 701 C CA . ILE A 1 93 ? 12.664 4.902 -13.279 1.00 92.69 93 ILE A CA 1
ATOM 702 C C . ILE A 1 93 ? 12.036 6.013 -12.431 1.00 92.69 93 ILE A C 1
ATOM 704 O O . ILE A 1 93 ? 11.777 7.091 -12.962 1.00 92.69 93 ILE A O 1
ATOM 708 N N . ASN A 1 94 ? 11.818 5.777 -11.132 1.00 91.56 94 ASN A N 1
ATOM 709 C CA . ASN A 1 94 ? 11.222 6.725 -10.182 1.00 91.56 94 ASN A CA 1
ATOM 710 C C . ASN A 1 94 ? 9.841 7.246 -10.623 1.00 91.56 94 ASN A C 1
ATOM 712 O O . ASN A 1 94 ? 9.487 8.402 -10.383 1.00 91.56 94 ASN A O 1
ATOM 716 N N . GLN A 1 95 ? 9.066 6.398 -11.303 1.00 93.50 95 GLN A N 1
ATOM 717 C CA . GLN A 1 95 ? 7.663 6.671 -11.602 1.00 93.50 95 GLN A CA 1
ATOM 718 C C . GLN A 1 95 ? 6.790 6.165 -10.462 1.00 93.50 95 GLN A C 1
ATOM 720 O O . GLN A 1 95 ? 6.970 5.040 -9.998 1.00 93.50 95 GLN A O 1
ATOM 725 N N . TYR A 1 96 ? 5.805 6.967 -10.062 1.00 93.75 96 TYR A N 1
ATOM 726 C CA . TYR A 1 96 ? 4.882 6.615 -8.992 1.00 93.75 96 TYR A CA 1
ATOM 727 C C . TYR A 1 96 ? 3.418 6.728 -9.418 1.00 93.75 96 TYR A C 1
ATOM 729 O O . TYR A 1 96 ? 3.059 7.468 -10.333 1.00 93.75 96 TYR A O 1
ATOM 737 N N . SER A 1 97 ? 2.564 5.987 -8.719 1.00 95.06 97 SER A N 1
ATOM 738 C CA . SER A 1 97 ? 1.109 6.056 -8.832 1.00 95.06 97 SER A CA 1
ATOM 739 C C . SER A 1 97 ? 0.469 5.971 -7.446 1.00 95.06 97 SER A C 1
ATOM 741 O O . SER A 1 97 ? 1.108 5.540 -6.483 1.00 95.06 97 SER A O 1
ATOM 743 N N . TYR A 1 98 ? -0.796 6.374 -7.354 1.00 95.19 98 TYR A N 1
ATOM 744 C CA . TYR A 1 98 ? -1.581 6.345 -6.123 1.00 95.19 98 TYR A CA 1
ATOM 745 C C . TYR A 1 98 ? -2.817 5.464 -6.282 1.00 95.19 98 TYR A C 1
ATOM 747 O O . TYR A 1 98 ? -3.418 5.403 -7.355 1.00 95.19 98 TYR A O 1
ATOM 755 N N . SER A 1 99 ? -3.223 4.809 -5.196 1.00 95.38 99 SER A N 1
ATOM 756 C CA . SER A 1 99 ? -4.521 4.140 -5.115 1.00 95.38 99 SER A CA 1
ATOM 757 C C . SER A 1 99 ? -5.668 5.151 -5.047 1.00 95.38 99 SER A C 1
ATOM 759 O O . SER A 1 99 ? -5.469 6.337 -4.775 1.00 95.38 99 SER A O 1
ATOM 761 N N . ALA A 1 100 ? -6.901 4.663 -5.193 1.00 94.75 100 ALA A N 1
ATOM 762 C CA . ALA A 1 100 ? -8.052 5.385 -4.662 1.00 94.75 100 ALA A CA 1
ATOM 763 C C . ALA A 1 100 ? -7.930 5.533 -3.135 1.00 94.75 100 ALA A C 1
ATOM 765 O O . ALA A 1 100 ? -7.241 4.744 -2.476 1.00 94.75 100 ALA A O 1
ATOM 766 N N . GLN A 1 101 ? -8.619 6.528 -2.574 1.00 94.94 101 GLN A N 1
ATOM 767 C CA . GLN A 1 101 ? -8.753 6.644 -1.126 1.00 94.94 101 GLN A CA 1
ATOM 768 C C . GLN A 1 101 ? -9.502 5.434 -0.561 1.00 94.94 101 GLN A C 1
ATOM 770 O O . GLN A 1 101 ? -10.381 4.865 -1.211 1.00 94.94 101 GLN A O 1
ATOM 775 N N . PHE A 1 102 ? -9.146 5.027 0.651 1.00 96.19 102 PHE A N 1
ATOM 776 C CA . PHE A 1 102 ? -9.786 3.920 1.348 1.00 96.19 102 PHE A CA 1
ATOM 777 C C . PHE A 1 102 ? -9.786 4.143 2.861 1.00 96.19 102 PHE A C 1
ATOM 779 O O . PHE A 1 102 ? -9.111 5.034 3.387 1.00 96.19 102 PHE A O 1
ATOM 786 N N . GLY A 1 103 ? -10.583 3.339 3.555 1.00 96.56 103 GLY A N 1
ATOM 787 C CA . GLY A 1 103 ? -10.704 3.356 5.005 1.00 96.56 103 GLY A CA 1
ATOM 788 C C . GLY A 1 103 ? -10.016 2.163 5.655 1.00 96.56 103 GLY A C 1
ATOM 789 O O . GLY A 1 103 ? -9.831 1.123 5.026 1.00 96.56 103 GLY A O 1
ATOM 790 N N . ILE A 1 104 ? -9.700 2.279 6.943 1.00 97.00 104 ILE A N 1
ATOM 791 C CA . ILE A 1 104 ? -9.323 1.137 7.784 1.00 97.00 104 ILE A CA 1
ATOM 792 C C . ILE A 1 104 ? -10.519 0.787 8.664 1.00 97.00 104 ILE A C 1
ATOM 794 O O . ILE A 1 104 ? -10.998 1.608 9.445 1.00 97.00 104 ILE A O 1
ATOM 798 N N . SER A 1 105 ? -10.999 -0.448 8.550 1.00 95.31 105 SER A N 1
ATOM 799 C CA . SER A 1 105 ? -12.092 -0.982 9.365 1.00 95.31 105 SER A CA 1
ATOM 800 C C . SER A 1 105 ? -11.542 -1.858 10.483 1.00 95.31 105 SER A C 1
ATOM 802 O O . SER A 1 105 ? -10.695 -2.714 10.240 1.00 95.31 105 SER A O 1
ATOM 804 N N . LYS A 1 106 ? -12.036 -1.672 11.710 1.00 93.25 106 LYS A N 1
ATOM 805 C CA . LYS A 1 106 ? -11.676 -2.515 12.858 1.00 93.25 106 LYS A CA 1
ATOM 806 C C . LYS A 1 106 ? -12.826 -3.450 13.193 1.00 93.25 106 LYS A C 1
ATOM 808 O O . LYS A 1 106 ? -13.867 -2.998 13.667 1.00 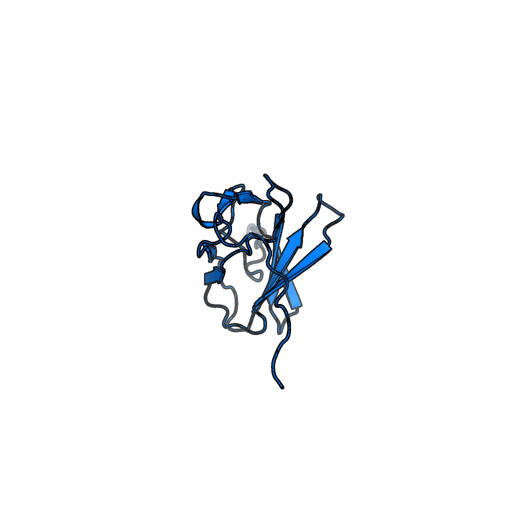93.25 106 LYS A O 1
ATOM 813 N N . GLY A 1 107 ? -12.633 -4.736 12.928 1.00 88.12 107 GLY A N 1
ATOM 814 C CA . GLY A 1 107 ? -13.562 -5.786 13.319 1.00 88.12 107 GLY A CA 1
ATOM 815 C C . GLY A 1 107 ? -13.127 -6.536 14.585 1.00 88.12 107 GLY A C 1
ATOM 816 O O . GLY A 1 107 ? -12.103 -6.211 15.199 1.00 88.12 107 GLY A O 1
ATOM 817 N N . PRO A 1 108 ? -13.903 -7.559 14.991 1.00 86.50 108 PRO A N 1
ATOM 818 C CA . PRO A 1 108 ? -13.609 -8.403 16.149 1.00 86.50 108 PRO A CA 1
ATOM 819 C C . PRO A 1 108 ? -12.239 -9.089 16.101 1.00 86.50 108 PRO A C 1
ATOM 821 O O . PRO A 1 108 ? -11.690 -9.416 17.147 1.00 86.50 108 PRO A O 1
ATOM 824 N N . GLU A 1 109 ? -11.666 -9.281 14.915 1.00 82.81 109 GLU A N 1
ATOM 825 C CA . GLU A 1 109 ? -10.317 -9.807 14.692 1.00 82.81 109 GLU A CA 1
ATOM 826 C C . GLU A 1 109 ? -9.211 -8.980 15.364 1.00 82.81 109 GLU A C 1
ATOM 828 O O . GLU A 1 109 ? -8.130 -9.501 15.626 1.00 82.81 109 GLU A O 1
ATOM 833 N N . CYS A 1 110 ? -9.482 -7.716 15.696 1.00 84.38 110 CYS A N 1
ATOM 834 C CA . CYS A 1 110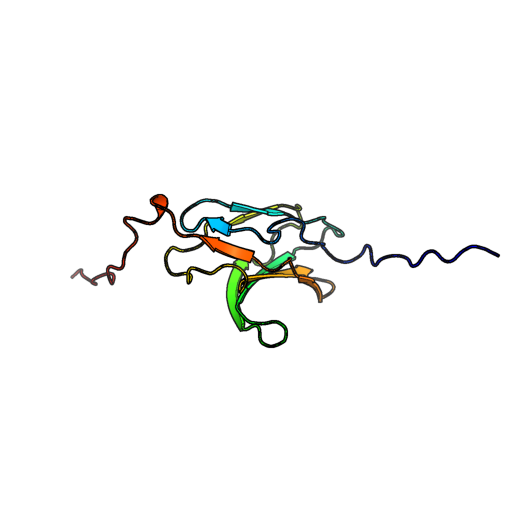 ? -8.556 -6.869 16.441 1.00 84.38 110 CYS A CA 1
ATOM 835 C C . CYS A 1 110 ? -8.758 -6.917 17.969 1.00 84.38 110 CYS A C 1
ATOM 837 O O . CYS A 1 110 ? -7.945 -6.352 18.710 1.00 84.38 110 CYS A O 1
ATOM 839 N N . ASN A 1 111 ? -9.803 -7.592 18.469 1.00 79.38 111 ASN A N 1
ATOM 840 C CA . ASN A 1 111 ? -10.108 -7.701 19.899 1.00 79.38 111 ASN A CA 1
ATOM 8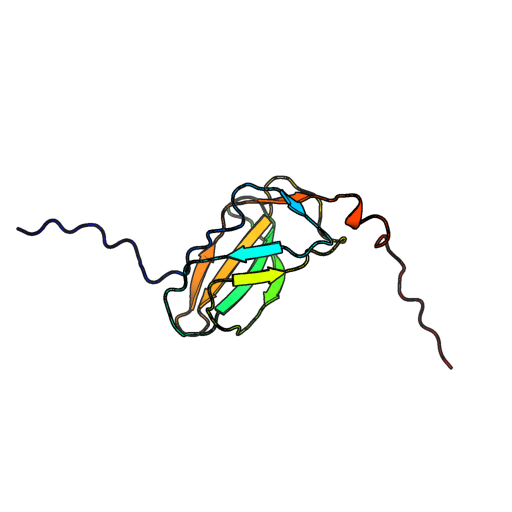41 C C . ASN A 1 111 ? -9.137 -8.681 20.577 1.00 79.38 111 ASN A C 1
ATOM 843 O O . ASN A 1 111 ? -9.410 -9.868 20.721 1.00 79.38 111 ASN A O 1
ATOM 847 N N . GLY A 1 112 ? -7.973 -8.171 20.969 1.00 66.75 112 GLY A N 1
ATOM 848 C CA . GLY A 1 112 ? -6.891 -8.941 21.594 1.00 66.75 112 GLY A CA 1
ATOM 849 C C . GLY A 1 112 ? -5.515 -8.307 21.398 1.00 66.75 112 GLY A C 1
ATOM 850 O O . GLY A 1 112 ? -4.594 -8.593 22.154 1.00 66.75 112 GLY A O 1
ATOM 851 N N . MET A 1 113 ? -5.394 -7.382 20.440 1.00 62.50 113 MET A N 1
ATOM 852 C CA . MET A 1 113 ? -4.161 -6.635 20.167 1.00 62.50 113 MET A CA 1
ATOM 853 C C . MET A 1 113 ? -4.091 -5.284 20.910 1.00 62.50 113 MET A C 1
ATOM 855 O O . MET A 1 113 ? -3.247 -4.441 20.610 1.00 62.50 113 MET A O 1
ATOM 859 N N . SER A 1 114 ? -4.990 -5.051 21.874 1.00 53.88 114 SER A N 1
ATOM 860 C CA . SER A 1 114 ? -5.014 -3.823 22.672 1.00 53.88 114 SER A CA 1
ATOM 861 C C . SER A 1 114 ? -3.802 -3.785 23.611 1.00 53.88 114 SER A C 1
ATOM 863 O O . SER A 1 114 ? -3.782 -4.476 24.622 1.00 53.88 114 SER A O 1
ATOM 865 N N . THR A 1 115 ? -2.790 -3.001 23.224 1.00 56.34 115 THR A N 1
ATOM 866 C CA . THR A 1 115 ? -1.668 -2.458 24.016 1.00 56.34 115 THR A CA 1
ATOM 867 C C . THR A 1 115 ? -1.301 -3.193 25.310 1.00 56.34 115 THR A C 1
ATOM 869 O O . THR A 1 115 ? -1.871 -2.925 26.367 1.00 56.34 115 THR A O 1
ATOM 872 N N . PHE A 1 116 ? -0.213 -3.959 25.265 1.00 50.62 116 PHE A N 1
ATOM 873 C CA . PHE A 1 116 ? 0.709 -4.013 26.397 1.00 50.62 116 PHE A CA 1
ATOM 874 C C . PHE A 1 116 ? 2.032 -3.371 25.964 1.00 50.62 116 PHE A C 1
ATOM 876 O O . PHE A 1 116 ? 2.552 -3.748 24.910 1.00 50.62 116 PHE A O 1
ATOM 883 N N . PRO A 1 117 ? 2.607 -2.416 26.723 1.00 47.22 117 PRO A N 1
ATOM 884 C CA . PRO A 1 117 ? 4.035 -2.166 26.596 1.00 47.22 117 PRO A CA 1
ATOM 885 C C . PRO A 1 117 ? 4.744 -3.486 26.912 1.00 47.22 117 PRO A C 1
ATOM 887 O O . PRO A 1 117 ? 4.404 -4.150 27.892 1.00 47.22 117 PRO A O 1
ATOM 890 N N . ALA A 1 118 ? 5.702 -3.891 26.079 1.00 53.59 118 ALA A N 1
ATOM 891 C CA . ALA A 1 118 ? 6.584 -4.995 26.422 1.00 53.59 118 ALA A CA 1
ATOM 892 C C . ALA A 1 118 ? 7.351 -4.597 27.693 1.00 53.59 118 ALA A C 1
ATOM 894 O O . ALA A 1 118 ? 8.298 -3.813 27.637 1.00 53.59 118 ALA A O 1
ATOM 895 N N . SER A 1 119 ? 6.908 -5.072 28.858 1.00 55.22 119 SER A N 1
ATOM 896 C CA . SER A 1 119 ? 7.695 -4.966 30.080 1.00 55.22 119 SER A CA 1
ATOM 897 C C . SER A 1 119 ? 8.989 -5.741 29.864 1.00 55.22 119 SER A C 1
ATOM 899 O O . SER A 1 119 ? 8.984 -6.959 29.707 1.00 55.22 119 SER A O 1
ATOM 901 N N . ALA A 1 120 ? 10.098 -5.006 29.829 1.00 63.94 120 ALA A N 1
ATOM 902 C CA . ALA A 1 120 ? 11.440 -5.554 29.897 1.00 63.94 120 ALA A CA 1
ATOM 903 C C . ALA A 1 120 ? 11.590 -6.422 31.152 1.00 63.94 120 ALA A C 1
ATOM 905 O O . ALA A 1 120 ? 11.197 -5.987 32.235 1.00 63.94 120 ALA A O 1
ATOM 906 N N . SER A 1 121 ? 12.187 -7.609 31.021 1.00 52.69 121 SER A N 1
ATOM 907 C CA . SER A 1 121 ? 12.871 -8.330 32.105 1.00 52.69 121 SER A CA 1
ATOM 908 C C . SER A 1 121 ? 13.666 -9.512 31.549 1.00 52.69 121 SER A C 1
ATOM 910 O O . SER A 1 121 ? 13.074 -10.416 30.967 1.00 52.69 121 SER A O 1
ATOM 912 N N . ALA A 1 122 ? 14.984 -9.509 31.763 1.00 49.56 122 ALA A N 1
ATOM 913 C CA . ALA A 1 122 ? 15.712 -10.568 32.484 1.00 49.56 122 ALA A CA 1
ATOM 914 C C . ALA A 1 122 ? 17.218 -10.213 32.492 1.00 49.56 122 ALA A C 1
ATOM 916 O O . ALA A 1 122 ? 17.779 -9.975 31.426 1.00 49.56 122 ALA A O 1
ATOM 917 N N . THR A 1 123 ? 17.778 -9.827 33.648 1.00 51.81 123 THR A N 1
ATOM 918 C CA . THR A 1 123 ? 18.597 -10.623 34.608 1.00 51.81 123 THR A CA 1
ATOM 919 C C . THR A 1 123 ? 19.894 -11.181 34.052 1.00 51.81 123 THR A C 1
ATOM 921 O O . THR A 1 123 ? 19.818 -12.050 33.161 1.00 51.81 123 THR A O 1
#

InterPro domains:
  IPR018466 Cell wall synthesis protein KRE9/Knh1-like, N-terminal [PF10342] (20-104)
  IPR052982 SRP1/TIP1-like Cell Wall Component [PTHR40633] (5-117)